Protein AF-A0A1I7UYL7-F1 (afdb_monomer_lite)

pLDDT: mean 73.43, std 18.83, range [30.7, 96.56]

Organism: NCBI:txid1561998

Sequence (165 aa):
MSALFIQFVFIGFYDFQIRHQVKPLKVIAFAFHLVLEIALFMYSLVTYDSLTCKIILGVISYYTICFICYTVSFVEVTVVGIRPVVHEPSSTGVHCNICDFEYNAEVNIPRLLIGCGHTICEKCIRKVKKFQIVVCPFCRKPTDLSRELPKNFAILEMIQELRGI

Radius of gyration: 22.55 Å; chains: 1; bounding box: 51×27×69 Å

InterPro domains:
  IPR001841 Zinc finger, RING-type [PF14634] (95-141)
  IPR001841 Zinc finger, RING-type [PS50089] (96-140)
  IPR001841 Zinc finger, RING-type [SM00184] (96-139)
  IPR013083 Zinc finger, RING/FYVE/PHD-type [G3DSA:3.30.40.10] (85-164)
  IPR017907 Zinc finger, RING-type, conserved site [PS00518] (116-125)
  IPR052667 E3 ubiquitin-protein ligase RING-type [PTHR47156] (90-163)

Foldseek 3Di:
DPPVVVVVLVVVVLVVVQDPDCPVVLVVVVVVLVVVLVVLVVVLVVDPDPVSVVVSVVVNVVSCVSCVVSVVVVCCCVVVPPPPPPPPVPDLFDAFPRHRDGDEDPAQFWFAAPPPRDTHGPVVCVSQDDDQWHQDPPPRDIGGNPDPTDTPVVNHVSNCVSVVD

Structure (mmCIF, N/CA/C/O backbone):
data_AF-A0A1I7UYL7-F1
#
_entry.id   AF-A0A1I7UYL7-F1
#
loop_
_atom_site.group_PDB
_atom_site.id
_atom_site.type_symbol
_atom_site.label_atom_id
_atom_site.label_alt_id
_atom_site.label_comp_id
_atom_site.label_asym_id
_atom_site.label_entity_id
_atom_site.label_seq_id
_atom_site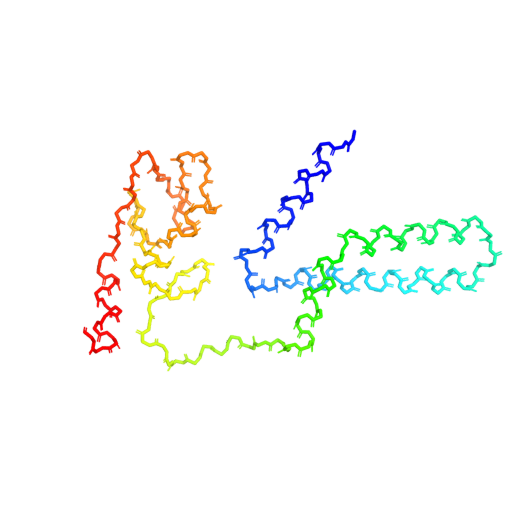.pdbx_PDB_ins_code
_atom_site.Cartn_x
_atom_site.Cartn_y
_atom_site.Cartn_z
_atom_site.occupancy
_atom_site.B_iso_or_equiv
_atom_site.auth_seq_id
_atom_site.auth_comp_id
_atom_site.auth_asym_id
_atom_site.auth_atom_id
_atom_site.pdbx_PDB_model_num
ATOM 1 N N . MET A 1 1 ? -4.360 13.190 -26.841 1.00 46.22 1 MET A N 1
ATOM 2 C CA . MET A 1 1 ? -3.576 12.115 -26.185 1.00 46.22 1 MET A CA 1
ATOM 3 C C . MET A 1 1 ? -3.049 12.493 -24.787 1.00 46.22 1 MET A C 1
ATOM 5 O O . MET A 1 1 ? -2.282 11.734 -24.219 1.00 46.22 1 MET A O 1
ATOM 9 N N . SER A 1 2 ? -3.481 13.608 -24.180 1.00 52.06 2 SER A N 1
ATOM 10 C CA . SER A 1 2 ? -2.870 14.161 -22.957 1.00 52.06 2 SER A CA 1
ATOM 11 C C . SER A 1 2 ? -3.536 13.748 -21.634 1.00 52.06 2 SER A C 1
ATOM 13 O O . SER A 1 2 ? -2.838 13.586 -20.645 1.00 52.06 2 SER A O 1
ATOM 15 N N . ALA A 1 3 ? -4.854 13.521 -21.582 1.00 38.81 3 ALA A N 1
ATOM 16 C CA . ALA A 1 3 ? -5.550 13.259 -20.310 1.00 38.81 3 ALA A CA 1
ATOM 17 C C . ALA A 1 3 ? -5.445 11.801 -19.818 1.00 38.81 3 ALA A C 1
ATOM 19 O O . ALA A 1 3 ? -5.231 11.557 -18.632 1.00 38.81 3 ALA A O 1
ATOM 20 N N . LEU A 1 4 ? -5.537 10.831 -20.737 1.00 37.69 4 LEU A N 1
ATOM 21 C CA . LEU A 1 4 ? -5.404 9.405 -20.414 1.00 37.69 4 LEU A CA 1
ATOM 22 C C . LEU A 1 4 ? -3.990 9.073 -19.932 1.00 37.69 4 LEU A C 1
ATOM 24 O O . LEU A 1 4 ? -3.833 8.356 -18.952 1.00 37.69 4 LEU A O 1
ATOM 28 N N . PHE A 1 5 ? -2.965 9.645 -20.570 1.00 41.56 5 PHE A N 1
ATOM 29 C CA . PHE A 1 5 ? -1.568 9.435 -20.187 1.00 41.56 5 PHE A CA 1
ATOM 30 C C . PHE A 1 5 ? -1.290 9.955 -18.769 1.00 41.56 5 PHE A C 1
ATOM 32 O O . PHE A 1 5 ? -0.695 9.251 -17.960 1.00 41.56 5 PHE A O 1
ATOM 39 N N . ILE A 1 6 ? -1.823 11.133 -18.426 1.00 40.94 6 ILE A N 1
ATOM 40 C CA . ILE A 1 6 ? -1.745 11.689 -17.069 1.00 40.94 6 ILE A CA 1
ATOM 41 C C . ILE A 1 6 ? -2.472 10.775 -16.072 1.00 40.94 6 ILE A C 1
ATOM 43 O O . ILE A 1 6 ? -1.899 10.429 -15.045 1.00 40.94 6 ILE A O 1
ATOM 47 N N . GLN A 1 7 ? -3.685 10.300 -16.379 1.00 36.56 7 GLN A N 1
ATOM 48 C CA . GLN A 1 7 ? -4.387 9.348 -15.508 1.00 36.56 7 GLN A CA 1
ATOM 49 C C . GLN A 1 7 ? -3.607 8.042 -15.300 1.00 36.56 7 GLN A C 1
ATOM 51 O O . GLN A 1 7 ? -3.534 7.572 -14.169 1.00 36.56 7 GLN A O 1
ATOM 56 N N . PHE A 1 8 ? -2.980 7.480 -16.337 1.00 38.22 8 PHE A N 1
ATOM 57 C CA . PHE A 1 8 ? -2.151 6.276 -16.213 1.00 38.22 8 PHE A CA 1
ATOM 58 C C . PHE A 1 8 ? -0.911 6.505 -15.338 1.00 38.22 8 PHE A C 1
ATOM 60 O O . PHE A 1 8 ? -0.615 5.674 -14.478 1.00 38.22 8 PHE A O 1
ATOM 67 N N . VAL A 1 9 ? -0.233 7.646 -15.498 1.00 40.19 9 VAL A N 1
ATOM 68 C CA . VAL A 1 9 ? 0.915 8.036 -14.662 1.00 40.19 9 VAL A CA 1
ATOM 69 C C . VAL A 1 9 ? 0.491 8.203 -13.198 1.00 40.19 9 VAL A C 1
ATOM 71 O O . VAL A 1 9 ? 1.134 7.653 -12.306 1.00 40.19 9 VAL A O 1
ATOM 74 N N . PHE A 1 10 ? -0.636 8.872 -12.936 1.00 33.38 10 PHE A N 1
ATOM 75 C CA . PHE A 1 10 ? -1.163 9.050 -11.579 1.00 33.38 10 PHE A CA 1
ATOM 76 C C . PHE A 1 10 ? -1.639 7.735 -10.943 1.00 33.38 10 PHE A C 1
ATOM 78 O O . PHE A 1 10 ? -1.397 7.525 -9.757 1.00 33.38 10 PHE A O 1
ATOM 85 N N . ILE A 1 11 ? -2.264 6.829 -11.706 1.00 34.50 11 ILE A N 1
ATOM 86 C CA . ILE A 1 11 ? -2.680 5.495 -11.232 1.00 34.50 11 ILE A CA 1
ATOM 87 C C . ILE A 1 11 ? -1.456 4.633 -10.884 1.00 34.50 11 ILE A C 1
ATOM 89 O O . ILE A 1 11 ? -1.448 3.975 -9.841 1.00 34.50 11 ILE A O 1
ATOM 93 N N . GLY A 1 12 ? -0.402 4.676 -11.707 1.00 38.44 12 GLY A N 1
ATOM 94 C CA . GLY A 1 12 ? 0.864 3.983 -11.442 1.00 38.44 12 GLY A CA 1
ATOM 95 C C . GLY A 1 12 ? 1.593 4.516 -10.204 1.00 38.44 12 GLY A C 1
ATOM 96 O O . GLY A 1 12 ? 2.118 3.734 -9.410 1.00 38.44 12 GLY A O 1
ATOM 97 N N . PHE A 1 13 ? 1.557 5.835 -9.991 1.00 38.38 13 PHE A N 1
ATOM 98 C CA . PHE A 1 13 ? 2.113 6.490 -8.804 1.00 38.38 13 PHE A CA 1
ATOM 99 C C . PHE A 1 13 ? 1.296 6.186 -7.529 1.00 38.38 13 PHE A C 1
ATOM 101 O O . PHE A 1 13 ? 1.862 6.002 -6.452 1.00 38.38 13 PHE A O 1
ATOM 108 N N . TYR A 1 14 ? -0.034 6.057 -7.639 1.00 30.70 14 TYR A N 1
ATOM 109 C CA . TYR A 1 14 ? -0.928 5.742 -6.514 1.00 30.70 14 TYR A CA 1
ATOM 110 C C . TYR A 1 14 ? -0.796 4.297 -6.000 1.00 30.70 14 TYR A C 1
ATOM 112 O O . TYR A 1 14 ? -0.826 4.083 -4.788 1.00 30.70 14 TYR A O 1
ATOM 120 N N . ASP A 1 15 ? -0.618 3.302 -6.880 1.00 34.56 15 ASP A N 1
ATOM 121 C CA . ASP A 1 15 ? -0.389 1.899 -6.465 1.00 34.56 15 ASP A CA 1
ATOM 122 C C . ASP A 1 15 ? 0.991 1.712 -5.795 1.00 34.56 15 ASP A C 1
ATOM 124 O O . ASP A 1 15 ? 1.212 0.769 -5.030 1.00 34.56 15 ASP A O 1
ATOM 128 N N . PHE A 1 16 ? 1.928 2.639 -6.033 1.00 35.84 16 PHE A N 1
ATOM 129 C CA . PHE A 1 16 ? 3.278 2.614 -5.472 1.00 35.84 16 PHE A CA 1
ATOM 130 C C . PHE A 1 16 ? 3.318 2.939 -3.967 1.00 35.84 16 PHE A C 1
ATOM 132 O O . PHE A 1 16 ? 3.992 2.237 -3.218 1.00 35.84 16 PHE A O 1
ATOM 139 N N . GLN A 1 17 ? 2.520 3.897 -3.480 1.00 38.75 17 GLN A N 1
ATOM 140 C CA . GLN A 1 17 ? 2.491 4.275 -2.054 1.00 38.75 17 GLN A CA 1
ATOM 141 C C . GLN A 1 17 ? 1.742 3.293 -1.124 1.00 38.75 17 GLN A C 1
ATOM 143 O O . GLN A 1 17 ? 1.663 3.511 0.089 1.00 38.75 17 GLN A O 1
ATOM 148 N N . ILE A 1 18 ? 1.126 2.225 -1.646 1.00 39.09 18 ILE A N 1
ATOM 149 C CA . ILE A 1 18 ? 0.252 1.340 -0.850 1.00 39.09 18 ILE A CA 1
ATOM 150 C C . ILE A 1 18 ? 0.951 0.054 -0.383 1.00 39.09 18 ILE A C 1
ATOM 152 O O . ILE A 1 18 ? 0.495 -0.550 0.587 1.00 39.09 18 ILE A O 1
ATOM 156 N N . ARG A 1 19 ? 2.083 -0.341 -0.977 1.00 41.25 19 ARG A N 1
ATOM 157 C CA . ARG A 1 19 ? 2.859 -1.511 -0.532 1.00 41.25 19 ARG A CA 1
ATOM 158 C C . ARG A 1 19 ? 4.332 -1.169 -0.357 1.00 41.25 19 ARG A C 1
ATOM 160 O O . ARG A 1 19 ? 5.041 -1.039 -1.344 1.00 41.25 19 ARG A O 1
ATOM 167 N N . HIS A 1 20 ? 4.802 -1.223 0.889 1.00 45.62 20 HIS A N 1
ATOM 168 C CA . HIS A 1 20 ? 6.225 -1.391 1.230 1.00 45.62 20 HIS A CA 1
ATOM 169 C C . HIS A 1 20 ? 6.797 -2.765 0.812 1.00 45.62 20 HIS A C 1
ATOM 171 O O . HIS A 1 20 ? 7.951 -3.072 1.074 1.00 45.62 20 HIS A O 1
ATOM 177 N N . GLN A 1 21 ? 5.998 -3.602 0.147 1.00 46.72 21 GLN A N 1
ATOM 178 C CA . GLN A 1 21 ? 6.406 -4.886 -0.409 1.00 46.72 21 GLN A CA 1
ATOM 179 C C . GLN A 1 21 ? 6.649 -4.714 -1.913 1.00 46.72 21 GLN A C 1
ATOM 181 O O . GLN A 1 21 ? 5.695 -4.631 -2.701 1.00 46.72 21 GLN A O 1
ATOM 186 N N . VAL A 1 22 ? 7.918 -4.641 -2.327 1.00 52.59 22 VAL A N 1
ATOM 187 C CA . VAL A 1 22 ? 8.293 -4.625 -3.747 1.00 52.59 22 VAL A CA 1
ATOM 188 C C . VAL A 1 22 ? 7.922 -5.988 -4.336 1.00 52.59 22 VAL A C 1
ATOM 190 O O . VAL A 1 22 ? 8.614 -6.980 -4.133 1.00 52.59 22 VAL A O 1
ATOM 193 N N . LYS A 1 23 ? 6.776 -6.070 -5.028 1.00 56.16 23 LYS A N 1
ATOM 194 C CA . LYS A 1 23 ? 6.334 -7.310 -5.689 1.00 56.16 23 LYS A CA 1
ATOM 195 C C . LYS A 1 23 ? 7.463 -7.806 -6.617 1.00 56.16 23 LYS A C 1
ATOM 197 O O . LYS A 1 23 ? 7.999 -6.976 -7.352 1.00 56.16 23 LYS A O 1
ATOM 202 N N . PRO A 1 24 ? 7.763 -9.118 -6.683 1.00 58.22 24 PRO A N 1
ATOM 203 C CA . PRO A 1 24 ? 8.848 -9.659 -7.518 1.00 58.22 24 PRO A CA 1
ATOM 204 C C . PRO A 1 24 ? 8.719 -9.253 -8.994 1.00 58.22 24 PRO A C 1
ATOM 206 O O . PRO A 1 24 ? 9.713 -8.996 -9.664 1.00 58.22 24 PRO A O 1
ATOM 209 N N . LEU A 1 25 ? 7.486 -9.065 -9.472 1.00 63.88 25 LEU A N 1
ATOM 210 C CA . LEU A 1 25 ? 7.193 -8.541 -10.804 1.00 63.88 25 LEU A CA 1
ATOM 211 C C . LEU A 1 25 ? 7.828 -7.163 -11.079 1.00 63.88 25 LEU A C 1
ATOM 213 O O . LEU A 1 25 ? 8.269 -6.915 -12.196 1.00 63.88 25 LEU A O 1
ATOM 217 N N . LYS A 1 26 ? 7.904 -6.273 -10.077 1.00 65.81 26 LYS A N 1
ATOM 218 C CA . LYS A 1 26 ? 8.521 -4.942 -10.221 1.00 65.81 26 LYS A CA 1
ATOM 219 C C . LYS A 1 26 ? 10.042 -5.039 -10.371 1.00 65.81 26 LYS A C 1
ATOM 221 O O . LYS A 1 26 ? 10.614 -4.295 -11.158 1.00 65.81 26 LYS A O 1
ATOM 226 N N . VAL A 1 27 ? 10.675 -5.975 -9.660 1.00 67.31 27 VAL A N 1
ATOM 227 C CA . VAL A 1 27 ? 12.122 -6.240 -9.763 1.00 67.31 27 VAL A CA 1
ATOM 228 C C . VAL A 1 27 ? 12.459 -6.840 -11.126 1.00 67.31 27 VAL A C 1
ATOM 230 O O . VAL A 1 27 ? 13.404 -6.401 -11.771 1.00 67.31 27 VAL A O 1
ATOM 233 N N . ILE A 1 28 ? 11.648 -7.791 -11.598 1.00 68.62 28 ILE A N 1
ATOM 234 C CA . ILE A 1 28 ? 11.810 -8.403 -12.924 1.00 68.62 28 ILE A CA 1
ATOM 235 C C . ILE A 1 28 ? 11.645 -7.354 -14.030 1.00 68.62 28 ILE A C 1
ATOM 237 O O . ILE A 1 28 ? 12.471 -7.296 -14.937 1.00 68.62 28 ILE A O 1
ATOM 241 N N . ALA A 1 29 ? 10.622 -6.498 -13.942 1.00 71.31 29 ALA A N 1
ATOM 242 C CA . ALA A 1 29 ? 10.419 -5.413 -14.900 1.00 71.31 29 ALA A CA 1
ATOM 243 C C . ALA A 1 29 ? 11.614 -4.448 -14.919 1.00 71.31 29 ALA A C 1
ATOM 245 O O . ALA A 1 29 ? 12.118 -4.120 -15.989 1.00 71.31 29 ALA A O 1
ATOM 246 N N . PHE A 1 30 ? 12.117 -4.050 -13.746 1.00 74.00 30 PHE A N 1
ATOM 247 C CA . PHE A 1 30 ? 13.303 -3.202 -13.641 1.00 74.00 30 PHE A CA 1
ATOM 248 C C . PHE A 1 30 ? 14.547 -3.848 -14.272 1.00 74.00 30 PHE A C 1
ATOM 250 O O . PHE A 1 30 ? 15.216 -3.219 -15.088 1.00 74.00 30 PHE A O 1
ATOM 257 N N . ALA A 1 31 ? 14.831 -5.112 -13.944 1.00 71.12 31 ALA A N 1
ATOM 258 C CA . ALA A 1 31 ? 15.968 -5.844 -14.498 1.00 71.12 31 ALA A CA 1
ATOM 259 C C . ALA A 1 31 ? 15.876 -5.973 -16.028 1.00 71.12 31 ALA A C 1
ATOM 261 O O . ALA A 1 31 ? 16.870 -5.783 -16.725 1.00 71.12 31 ALA A O 1
ATOM 262 N N . PHE A 1 32 ? 14.678 -6.237 -16.557 1.00 78.50 32 PHE A N 1
ATOM 263 C CA . PHE A 1 32 ? 14.435 -6.274 -17.997 1.00 78.50 32 PHE A CA 1
ATOM 264 C C . PHE A 1 32 ? 14.704 -4.916 -18.662 1.00 78.50 32 PHE A C 1
ATOM 266 O O . PHE A 1 32 ? 15.393 -4.867 -19.680 1.00 78.50 32 PHE A O 1
ATOM 273 N N . HIS A 1 33 ? 14.219 -3.815 -18.075 1.00 76.38 33 HIS A N 1
ATOM 274 C CA . HIS A 1 33 ? 14.474 -2.468 -18.596 1.00 76.38 33 HIS A CA 1
ATOM 275 C C . HIS A 1 33 ? 15.962 -2.118 -18.593 1.00 76.38 33 HIS A C 1
ATOM 277 O O . HIS A 1 33 ? 16.466 -1.643 -19.607 1.00 76.38 33 HIS A O 1
ATOM 283 N N . LEU A 1 34 ? 16.678 -2.429 -17.510 1.00 77.50 34 LEU A N 1
ATOM 284 C CA . LEU A 1 34 ? 18.117 -2.188 -17.408 1.00 77.50 34 LEU A CA 1
ATOM 285 C C . LEU A 1 34 ? 18.901 -2.941 -18.496 1.00 77.50 34 LEU A C 1
ATOM 287 O O . LEU A 1 34 ? 19.764 -2.366 -19.155 1.00 77.50 34 LEU A O 1
ATOM 291 N N . VAL A 1 35 ? 18.581 -4.220 -18.721 1.00 82.62 35 VAL A N 1
ATOM 292 C CA . VAL A 1 35 ? 19.224 -5.031 -19.770 1.00 82.62 35 VAL A CA 1
ATOM 293 C C . VAL A 1 35 ? 18.911 -4.482 -21.162 1.00 82.62 35 VAL A C 1
ATOM 295 O O . VAL A 1 35 ? 19.809 -4.405 -22.001 1.00 82.62 35 VAL A O 1
ATOM 298 N N . LEU A 1 36 ? 17.664 -4.074 -21.411 1.00 81.12 36 LEU A N 1
ATOM 299 C CA . LEU A 1 36 ? 17.252 -3.502 -22.691 1.00 81.12 36 LEU A CA 1
ATOM 300 C C . LEU A 1 36 ? 17.972 -2.177 -22.981 1.00 81.12 36 LEU A C 1
ATOM 302 O O . LEU A 1 36 ? 18.443 -1.979 -24.098 1.00 81.12 36 LEU A O 1
ATOM 306 N N . GLU A 1 37 ? 18.104 -1.294 -21.988 1.00 80.19 37 GLU A N 1
ATOM 307 C CA . GLU A 1 37 ? 18.836 -0.029 -22.127 1.00 80.19 37 GLU A CA 1
ATOM 308 C C . GLU A 1 37 ? 20.322 -0.260 -22.428 1.00 80.19 37 GLU A C 1
ATOM 310 O O . GLU A 1 37 ? 20.856 0.347 -23.358 1.00 80.19 37 GLU A O 1
ATOM 315 N N . ILE A 1 38 ? 20.974 -1.186 -21.713 1.00 81.12 38 ILE A N 1
ATOM 316 C CA . ILE A 1 38 ? 22.378 -1.550 -21.965 1.00 81.12 38 ILE A CA 1
ATOM 317 C C . ILE A 1 38 ? 22.539 -2.126 -23.377 1.00 81.12 38 ILE A C 1
ATOM 319 O O . ILE A 1 38 ? 23.444 -1.721 -24.104 1.00 81.12 38 ILE A O 1
ATOM 323 N N . ALA A 1 39 ? 21.659 -3.039 -23.798 1.00 82.88 39 ALA A N 1
ATOM 324 C CA . ALA A 1 39 ? 21.727 -3.657 -25.121 1.00 82.88 39 ALA A CA 1
ATOM 325 C C . ALA A 1 39 ? 21.545 -2.632 -26.250 1.00 82.88 39 ALA A C 1
ATOM 327 O O . ALA A 1 39 ? 22.299 -2.645 -27.223 1.00 82.88 39 ALA A O 1
ATOM 328 N N . LEU A 1 40 ? 20.583 -1.716 -26.104 1.00 81.50 40 LEU A N 1
ATOM 329 C CA . LEU A 1 40 ? 20.350 -0.638 -27.063 1.00 81.50 40 LEU A CA 1
ATOM 330 C C . LEU A 1 40 ? 21.545 0.317 -27.129 1.00 81.50 40 LEU A C 1
ATOM 332 O O . LEU A 1 40 ? 21.993 0.653 -28.223 1.00 81.50 40 LEU A O 1
ATOM 336 N N . PHE A 1 41 ? 22.110 0.702 -25.984 1.00 81.12 41 PHE A N 1
ATOM 337 C CA . PHE A 1 41 ? 23.303 1.545 -25.939 1.00 81.12 41 PHE A CA 1
ATOM 338 C C . PHE A 1 41 ? 24.504 0.875 -26.622 1.00 81.12 41 PHE A C 1
ATOM 340 O O . PHE A 1 41 ? 25.135 1.482 -27.484 1.00 81.12 41 PHE A O 1
ATOM 347 N N . MET A 1 42 ? 24.771 -0.398 -26.316 1.00 82.44 42 MET A N 1
ATOM 348 C CA . MET A 1 42 ? 25.844 -1.167 -26.957 1.00 82.44 42 MET A CA 1
ATOM 349 C C . MET A 1 42 ? 25.631 -1.301 -28.467 1.00 82.44 42 MET A C 1
ATOM 351 O O . MET A 1 42 ? 26.574 -1.130 -29.235 1.00 82.44 42 MET A O 1
ATOM 355 N N . TYR A 1 43 ? 24.396 -1.545 -28.908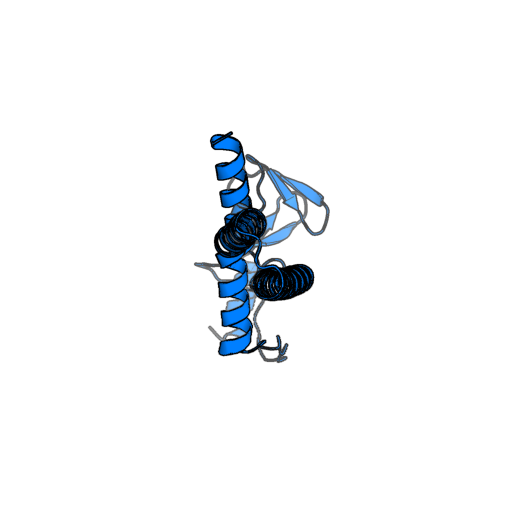 1.00 79.25 43 TYR A N 1
ATOM 356 C CA . TYR A 1 43 ? 24.058 -1.577 -30.329 1.00 79.25 43 TYR A CA 1
ATOM 357 C C . TYR A 1 43 ? 24.315 -0.216 -30.996 1.00 79.25 43 TYR A C 1
ATOM 359 O O . TYR A 1 43 ? 24.941 -0.176 -32.051 1.00 79.25 43 TYR A O 1
ATOM 367 N N . SER A 1 44 ? 23.965 0.898 -30.339 1.00 78.00 44 SER A N 1
ATOM 368 C CA . SER A 1 44 ? 24.270 2.253 -30.827 1.00 78.00 44 SER A CA 1
ATOM 369 C C . SER A 1 44 ? 25.767 2.542 -30.946 1.00 78.00 44 SER A C 1
ATOM 371 O O . SER A 1 44 ? 26.144 3.343 -31.795 1.00 78.00 44 SER A O 1
ATOM 373 N N . LEU A 1 45 ? 26.616 1.939 -30.106 1.00 79.75 45 LEU A N 1
ATOM 374 C CA . LEU A 1 45 ? 28.075 2.076 -30.211 1.00 79.75 45 LEU A CA 1
ATOM 375 C C . LEU A 1 45 ? 28.650 1.279 -31.390 1.00 79.75 45 LEU A C 1
ATOM 377 O O . LEU A 1 45 ? 29.681 1.655 -31.941 1.00 79.75 45 LEU A O 1
ATOM 381 N N . VAL A 1 46 ? 27.994 0.180 -31.769 1.00 81.50 46 VAL A N 1
ATOM 382 C CA . VAL A 1 46 ? 28.413 -0.686 -32.881 1.00 81.50 46 VAL A CA 1
ATOM 383 C C . VAL A 1 46 ? 27.905 -0.153 -34.222 1.00 81.50 46 VAL A C 1
ATOM 385 O O . VAL A 1 46 ? 28.619 -0.208 -35.223 1.00 81.50 46 VAL A O 1
ATOM 388 N N . THR A 1 47 ? 26.685 0.385 -34.267 1.00 68.88 47 THR A N 1
ATOM 389 C CA . THR A 1 47 ? 26.098 0.938 -35.490 1.00 68.88 47 THR A CA 1
ATOM 390 C C . THR A 1 47 ? 26.406 2.426 -35.624 1.00 68.88 47 THR A C 1
ATOM 392 O O . THR A 1 47 ? 25.785 3.255 -34.969 1.00 68.88 47 THR A O 1
ATOM 395 N N . TYR A 1 48 ? 27.304 2.789 -36.538 1.00 67.88 48 TYR A N 1
ATOM 396 C CA . TYR A 1 48 ? 27.634 4.184 -36.880 1.00 67.88 48 TYR A CA 1
ATOM 397 C C . TYR A 1 48 ? 26.574 4.877 -37.774 1.00 67.88 48 TYR A C 1
ATOM 399 O O . TYR A 1 48 ? 26.902 5.766 -38.560 1.00 67.88 48 TYR A O 1
ATOM 407 N N . ASP A 1 49 ? 25.297 4.489 -37.684 1.00 78.69 49 ASP A N 1
ATOM 408 C CA . ASP A 1 49 ? 24.214 5.117 -38.451 1.00 78.69 49 ASP A CA 1
ATOM 409 C C . ASP A 1 49 ? 23.508 6.220 -37.648 1.00 78.69 49 ASP A C 1
ATOM 411 O O . ASP A 1 49 ? 22.937 5.992 -36.581 1.00 78.69 49 ASP A O 1
ATOM 415 N N . SER A 1 50 ? 23.507 7.437 -38.195 1.00 74.44 50 SER A N 1
ATOM 416 C CA . SER A 1 50 ? 23.011 8.635 -37.505 1.00 74.44 50 SER A CA 1
ATOM 417 C C . SER A 1 50 ? 21.504 8.618 -37.217 1.00 74.44 50 SER A C 1
ATOM 419 O O . SER A 1 50 ? 21.062 9.251 -36.254 1.00 74.44 50 SER A O 1
ATOM 421 N N . LEU A 1 51 ? 20.706 7.909 -38.024 1.00 80.38 51 LEU A N 1
ATOM 422 C CA . LEU A 1 51 ? 19.266 7.766 -37.809 1.00 80.38 51 LEU A CA 1
ATOM 423 C C . LEU A 1 51 ? 18.988 6.718 -36.727 1.00 80.38 51 LEU A C 1
ATOM 425 O O . LEU A 1 51 ? 18.227 6.977 -35.794 1.00 80.38 51 LEU A O 1
ATOM 429 N N . THR A 1 52 ? 19.669 5.579 -36.811 1.00 76.38 52 THR A N 1
ATOM 430 C CA . THR A 1 52 ? 19.605 4.493 -35.829 1.00 76.38 52 THR A CA 1
ATOM 431 C C . THR A 1 52 ? 20.019 4.979 -34.438 1.00 76.38 52 THR A C 1
ATOM 433 O O . THR A 1 52 ? 19.284 4.757 -33.477 1.00 76.38 52 THR A O 1
ATOM 436 N N . CYS A 1 53 ? 21.098 5.762 -34.323 1.00 76.75 53 CYS A N 1
ATOM 437 C CA . CYS A 1 53 ? 21.516 6.372 -33.054 1.00 76.75 53 CYS A CA 1
ATOM 438 C C . CYS A 1 53 ? 20.448 7.304 -32.460 1.00 76.75 53 CYS A C 1
ATOM 440 O O . CYS A 1 53 ? 20.185 7.257 -31.259 1.00 76.75 53 CYS A O 1
ATOM 442 N N . LYS A 1 54 ? 19.787 8.133 -33.281 1.00 77.25 54 LYS A N 1
ATOM 443 C CA . LYS A 1 54 ? 18.713 9.028 -32.810 1.00 77.25 54 LYS A CA 1
ATOM 444 C C . LYS A 1 54 ? 17.502 8.250 -32.298 1.00 77.25 54 LYS A C 1
ATOM 446 O O . LYS A 1 54 ? 16.935 8.625 -31.274 1.00 77.25 54 LYS A O 1
ATOM 451 N N . ILE A 1 55 ? 17.125 7.169 -32.983 1.00 78.88 55 ILE A N 1
ATOM 452 C CA . ILE A 1 55 ? 16.023 6.295 -32.559 1.00 78.88 55 ILE A CA 1
ATOM 453 C C . ILE A 1 55 ? 16.372 5.628 -31.227 1.00 78.88 55 ILE A C 1
ATOM 455 O O . ILE A 1 55 ? 15.574 5.676 -30.294 1.00 78.88 55 ILE A O 1
ATOM 459 N N . ILE A 1 56 ? 17.578 5.072 -31.105 1.00 79.06 56 ILE A N 1
ATOM 460 C CA . ILE A 1 56 ? 18.037 4.406 -29.882 1.00 79.06 56 ILE A CA 1
ATOM 461 C C . ILE A 1 56 ? 18.078 5.371 -28.694 1.00 79.06 56 ILE A C 1
ATOM 463 O O . ILE A 1 56 ? 17.532 5.061 -27.637 1.00 79.06 56 ILE A O 1
ATOM 467 N N . LEU A 1 57 ? 18.662 6.559 -28.868 1.00 76.94 57 LEU A N 1
ATOM 468 C CA . LEU A 1 57 ? 18.694 7.591 -27.829 1.00 76.94 57 LEU A CA 1
ATOM 469 C C . LEU A 1 57 ? 17.280 8.028 -27.418 1.00 76.94 57 LEU A C 1
ATOM 471 O O . LEU A 1 57 ? 17.011 8.220 -26.231 1.00 76.94 57 LEU A O 1
ATOM 475 N N . GLY A 1 58 ? 16.353 8.117 -28.376 1.00 77.62 58 GLY A N 1
ATOM 476 C CA . GLY A 1 58 ? 14.935 8.353 -28.109 1.00 77.62 58 GLY A CA 1
ATOM 477 C C . GLY A 1 58 ? 14.315 7.264 -27.230 1.00 77.62 58 GLY A C 1
ATOM 478 O O . GLY A 1 58 ? 13.675 7.573 -26.227 1.00 77.62 58 GLY A O 1
ATOM 479 N N . VAL A 1 59 ? 14.561 5.991 -27.546 1.00 77.56 59 VAL A N 1
ATOM 480 C CA . VAL A 1 59 ? 14.056 4.852 -26.764 1.00 77.56 59 VAL A CA 1
ATOM 481 C C . VAL A 1 59 ? 14.637 4.844 -25.344 1.00 77.56 59 VAL A C 1
ATOM 483 O O . VAL A 1 59 ? 13.881 4.698 -24.385 1.00 77.56 59 VAL A O 1
ATOM 486 N N . ILE A 1 60 ? 15.943 5.081 -25.189 1.00 77.94 60 ILE A N 1
ATOM 487 C CA . ILE A 1 60 ? 16.608 5.174 -23.877 1.00 77.94 60 ILE A CA 1
ATOM 488 C C . ILE A 1 60 ? 16.022 6.331 -23.052 1.00 77.94 60 ILE A C 1
ATOM 490 O O . ILE A 1 60 ? 15.660 6.152 -21.890 1.00 77.94 60 ILE A O 1
ATOM 494 N N . SER A 1 61 ? 15.860 7.518 -23.646 1.00 77.25 61 SER A N 1
ATOM 495 C CA . SER A 1 61 ? 15.275 8.672 -22.944 1.00 77.25 61 SER A CA 1
ATOM 496 C C . SER A 1 61 ? 13.822 8.428 -22.504 1.00 77.25 61 SER A C 1
ATOM 498 O O . SER A 1 61 ? 13.432 8.813 -21.405 1.00 77.25 61 SER A O 1
ATOM 500 N N . TYR A 1 62 ? 13.021 7.725 -23.309 1.00 78.25 62 TYR A N 1
ATOM 501 C CA . TYR A 1 62 ? 11.653 7.359 -22.942 1.00 78.25 62 TYR A CA 1
ATOM 502 C C . TYR A 1 62 ? 11.608 6.416 -21.731 1.00 78.25 62 TYR A C 1
ATOM 504 O O . TYR A 1 62 ? 10.844 6.666 -20.794 1.00 78.25 62 TYR A O 1
ATOM 512 N N . TYR A 1 63 ? 12.421 5.353 -21.735 1.00 69.94 63 TYR A N 1
ATOM 513 C CA . TYR A 1 63 ? 12.449 4.376 -20.644 1.00 69.94 63 TYR A CA 1
ATOM 514 C C . TYR A 1 63 ? 13.003 4.975 -19.349 1.00 69.94 63 TYR A C 1
ATOM 516 O O . TYR A 1 63 ? 12.358 4.854 -18.307 1.00 69.94 63 TYR A O 1
ATOM 524 N N . THR A 1 64 ? 14.102 5.726 -19.422 1.00 72.06 64 THR A N 1
ATOM 525 C CA . THR A 1 64 ? 14.669 6.416 -18.253 1.00 72.06 64 THR A CA 1
ATOM 526 C C . THR A 1 64 ? 13.672 7.374 -17.598 1.00 72.06 64 THR A C 1
ATOM 528 O O . THR A 1 64 ? 13.573 7.392 -16.374 1.00 72.06 64 THR A O 1
ATOM 531 N N . ILE A 1 65 ? 12.873 8.118 -18.375 1.00 75.25 65 ILE A N 1
ATOM 532 C CA . ILE A 1 65 ? 11.848 9.033 -17.841 1.00 75.25 65 ILE A CA 1
ATOM 533 C C . ILE A 1 65 ? 10.637 8.267 -17.290 1.00 75.25 65 ILE A C 1
ATOM 535 O O . ILE A 1 65 ? 10.184 8.541 -16.179 1.00 75.25 65 ILE A O 1
ATOM 539 N N . CYS A 1 66 ? 10.093 7.309 -18.043 1.00 72.06 66 CYS A N 1
ATOM 540 C CA . CYS A 1 66 ? 8.858 6.616 -17.659 1.00 72.06 66 CYS A CA 1
ATOM 541 C C . CYS A 1 66 ? 9.056 5.643 -16.489 1.00 72.06 66 CYS A C 1
ATOM 543 O O . CYS A 1 66 ? 8.115 5.378 -15.740 1.00 72.06 66 CYS A O 1
ATOM 545 N N . PHE A 1 67 ? 10.272 5.121 -16.317 1.00 70.56 67 PHE A N 1
ATOM 546 C CA . PHE A 1 67 ? 10.595 4.121 -15.301 1.00 70.56 67 PHE A CA 1
ATOM 547 C C . PHE A 1 67 ? 11.510 4.657 -14.194 1.00 70.56 67 PHE A C 1
ATOM 549 O O . PHE A 1 67 ? 11.948 3.888 -13.339 1.00 70.56 67 PHE A O 1
ATOM 556 N N . ILE A 1 68 ? 11.713 5.978 -14.118 1.00 72.75 68 ILE A N 1
ATOM 557 C CA . ILE A 1 68 ? 12.488 6.632 -13.051 1.00 72.75 68 ILE A CA 1
ATOM 558 C C . ILE A 1 68 ? 11.980 6.285 -11.640 1.00 72.75 68 ILE A C 1
ATOM 560 O O . ILE A 1 68 ? 12.741 6.166 -10.688 1.00 72.75 68 ILE A O 1
ATOM 564 N N . CYS A 1 69 ? 10.678 6.052 -11.471 1.00 65.38 69 CYS A N 1
ATOM 565 C CA . CYS A 1 69 ? 10.144 5.638 -10.174 1.00 65.38 69 CYS A CA 1
ATOM 566 C C . CYS A 1 69 ? 10.611 4.222 -9.783 1.00 65.38 69 CYS A C 1
ATOM 568 O O . CYS A 1 69 ? 10.806 3.935 -8.601 1.00 65.38 69 CYS A O 1
ATOM 570 N N . TYR A 1 70 ? 10.829 3.340 -10.763 1.00 66.06 70 TYR A N 1
ATOM 571 C CA . TYR A 1 70 ? 11.352 1.993 -10.530 1.00 66.06 70 TYR A CA 1
ATOM 572 C C . TYR A 1 70 ? 12.851 2.016 -10.219 1.00 66.06 70 TYR A C 1
ATOM 574 O O . TYR A 1 70 ? 13.277 1.252 -9.356 1.00 66.06 70 TYR A O 1
ATOM 582 N N . THR A 1 71 ? 13.630 2.912 -10.841 1.00 67.19 71 THR A N 1
ATOM 583 C CA . THR A 1 71 ? 15.050 3.102 -10.490 1.00 67.19 71 THR A CA 1
ATOM 584 C C . THR A 1 71 ? 15.194 3.582 -9.048 1.00 67.19 71 THR A C 1
ATOM 586 O O . THR A 1 71 ? 15.960 2.984 -8.301 1.00 67.19 71 THR A O 1
ATOM 589 N N . VAL A 1 72 ? 14.403 4.569 -8.607 1.00 65.69 72 VAL A N 1
ATOM 590 C CA . VAL A 1 72 ? 14.406 5.043 -7.206 1.00 65.69 72 VAL A CA 1
ATOM 591 C C . VAL A 1 72 ? 14.068 3.911 -6.232 1.00 65.69 72 VAL A C 1
ATOM 593 O O . VAL A 1 72 ? 14.761 3.732 -5.235 1.00 65.69 72 VAL A O 1
ATOM 596 N N . SER A 1 73 ? 13.063 3.094 -6.558 1.00 63.06 73 SER A N 1
ATOM 597 C CA . SER A 1 73 ? 12.676 1.931 -5.744 1.00 63.06 73 SER A CA 1
ATOM 598 C C . SER A 1 73 ? 13.789 0.891 -5.638 1.00 63.06 73 SER A C 1
ATOM 600 O O . SER A 1 73 ? 14.006 0.295 -4.589 1.00 63.06 73 SER A O 1
ATOM 602 N N . PHE A 1 74 ? 14.478 0.635 -6.749 1.00 64.00 74 PHE A N 1
ATOM 603 C CA . PHE A 1 74 ? 15.574 -0.320 -6.793 1.00 64.00 74 PHE A CA 1
ATOM 604 C C . PHE A 1 74 ? 16.795 0.200 -6.033 1.00 64.00 74 PHE A C 1
ATOM 606 O O . PHE A 1 74 ? 17.403 -0.559 -5.288 1.00 64.00 74 PHE A O 1
ATOM 613 N N . VAL A 1 75 ? 17.117 1.490 -6.169 1.00 64.56 75 VAL A N 1
ATOM 614 C CA . VAL A 1 75 ? 18.181 2.156 -5.404 1.00 64.56 75 VAL A CA 1
ATOM 615 C C . VAL A 1 75 ? 17.883 2.105 -3.909 1.00 64.56 75 VAL A C 1
ATOM 617 O O . VAL A 1 75 ? 18.777 1.816 -3.126 1.00 64.56 75 VAL A O 1
ATOM 620 N N . GLU A 1 76 ? 16.633 2.306 -3.495 1.00 60.84 76 GLU A N 1
ATOM 621 C CA . GLU A 1 76 ? 16.241 2.129 -2.095 1.00 60.84 76 GLU A CA 1
ATOM 622 C C . GLU A 1 76 ? 16.514 0.690 -1.621 1.00 60.84 76 GLU A C 1
ATOM 624 O O . GLU A 1 76 ? 17.134 0.498 -0.581 1.00 60.84 76 GLU A O 1
ATOM 629 N N . VAL A 1 77 ? 16.165 -0.327 -2.417 1.00 57.72 77 VAL A N 1
ATOM 630 C CA . VAL A 1 77 ? 16.441 -1.741 -2.097 1.00 57.72 77 VAL A CA 1
ATOM 631 C C . VAL A 1 77 ? 17.939 -2.073 -2.084 1.00 57.72 77 VAL A C 1
ATOM 633 O O . VAL A 1 77 ? 18.369 -2.879 -1.263 1.00 57.72 77 VAL A O 1
ATOM 636 N N . THR A 1 78 ? 18.754 -1.496 -2.969 1.00 56.72 78 THR A N 1
ATOM 637 C CA . THR A 1 78 ? 20.198 -1.790 -3.028 1.00 56.72 78 THR A CA 1
ATOM 638 C C . THR A 1 78 ? 21.009 -1.015 -1.995 1.00 56.72 78 THR A C 1
ATOM 640 O O . THR A 1 78 ? 21.964 -1.564 -1.453 1.00 56.72 78 THR A O 1
ATOM 643 N N . VAL A 1 79 ? 20.627 0.229 -1.691 1.00 61.59 79 VAL A N 1
ATOM 644 C CA . VAL A 1 79 ? 21.302 1.089 -0.705 1.00 61.59 79 VAL A CA 1
ATOM 645 C C . VAL A 1 79 ? 20.872 0.744 0.718 1.00 61.59 79 VAL A C 1
ATOM 647 O O . VAL A 1 79 ? 21.711 0.662 1.611 1.00 61.59 79 VAL A O 1
ATOM 650 N N . VAL A 1 80 ? 19.573 0.535 0.944 1.00 54.84 80 VAL A N 1
ATOM 651 C CA . VAL A 1 80 ? 19.020 0.222 2.276 1.00 54.84 80 VAL A CA 1
ATOM 652 C C . VAL A 1 80 ? 19.010 -1.292 2.539 1.00 54.84 80 VAL A C 1
ATOM 654 O O . VAL A 1 80 ? 18.817 -1.722 3.677 1.00 54.84 80 VAL A O 1
ATOM 657 N N . GLY A 1 81 ? 19.274 -2.102 1.509 1.00 44.66 81 GLY A N 1
ATOM 658 C CA . GLY A 1 81 ? 19.169 -3.557 1.546 1.00 44.66 81 GLY A CA 1
ATOM 659 C C . GLY A 1 81 ? 17.715 -4.030 1.464 1.00 44.66 81 GLY A C 1
ATOM 660 O O . GLY A 1 81 ? 16.776 -3.325 1.844 1.00 44.66 81 GLY A O 1
ATOM 661 N N . ILE A 1 82 ? 17.509 -5.272 1.013 1.00 48.56 82 ILE A N 1
ATOM 662 C CA . ILE A 1 82 ? 16.256 -5.975 1.304 1.00 48.56 82 ILE A CA 1
ATOM 663 C C . ILE A 1 82 ? 16.253 -6.152 2.818 1.00 48.56 82 ILE A C 1
ATOM 665 O O . ILE A 1 82 ? 16.990 -6.992 3.325 1.00 48.56 82 ILE A O 1
ATOM 669 N N . ARG A 1 83 ? 15.462 -5.362 3.552 1.00 41.81 83 ARG A N 1
ATOM 670 C CA . ARG A 1 83 ? 15.167 -5.700 4.944 1.00 41.81 83 ARG A CA 1
ATOM 671 C C . ARG A 1 83 ? 14.333 -6.978 4.890 1.00 41.81 83 ARG A C 1
ATOM 673 O O . ARG A 1 83 ? 13.192 -6.899 4.423 1.00 41.81 83 ARG A O 1
ATOM 680 N N . PRO A 1 84 ? 14.868 -8.153 5.277 1.00 38.81 84 PRO A N 1
ATOM 681 C CA . PRO A 1 84 ? 14.000 -9.298 5.463 1.00 38.81 84 PRO A CA 1
ATOM 682 C C . PRO A 1 84 ? 12.929 -8.862 6.458 1.00 38.81 84 PRO A C 1
ATOM 684 O O . PRO A 1 84 ? 13.245 -8.250 7.481 1.00 38.81 84 PRO A O 1
ATOM 687 N N . VAL A 1 85 ? 11.663 -9.149 6.151 1.00 43.75 85 VAL A N 1
ATOM 688 C CA . VAL A 1 85 ? 10.638 -9.180 7.191 1.00 43.75 85 VAL A CA 1
ATOM 689 C C . VAL A 1 85 ? 11.026 -10.361 8.069 1.00 43.75 85 VAL A C 1
ATOM 691 O O . VAL A 1 85 ? 10.582 -11.488 7.863 1.00 43.75 85 VAL A O 1
ATOM 694 N N . VAL A 1 86 ? 11.958 -10.131 8.991 1.00 41.00 86 VAL A N 1
ATOM 695 C CA . VAL A 1 86 ? 12.090 -10.989 10.150 1.00 41.00 86 VAL A CA 1
ATOM 696 C C . VAL A 1 86 ? 10.773 -10.752 10.867 1.00 41.00 86 VAL A C 1
ATOM 698 O O . VAL A 1 86 ? 10.568 -9.700 11.468 1.00 41.00 86 VAL A O 1
ATOM 701 N N . HIS A 1 87 ? 9.838 -11.693 10.738 1.00 44.56 87 HIS A N 1
ATOM 702 C CA . HIS A 1 87 ? 8.880 -11.896 11.810 1.00 44.56 87 HIS A CA 1
ATOM 703 C C . HIS A 1 87 ? 9.724 -12.317 13.009 1.00 44.56 87 HIS A C 1
ATOM 705 O O . HIS A 1 87 ? 9.902 -13.504 13.269 1.00 44.56 87 HIS A O 1
ATOM 711 N N . GLU A 1 88 ? 10.329 -11.343 13.688 1.00 38.78 88 GLU A N 1
ATOM 712 C CA . GLU A 1 88 ? 10.706 -11.555 15.065 1.00 38.78 88 GLU A CA 1
ATOM 713 C C . GLU A 1 88 ? 9.383 -11.834 15.774 1.00 38.78 88 GLU A C 1
ATOM 715 O O . GLU A 1 88 ? 8.456 -11.020 15.684 1.00 38.78 88 GLU A O 1
ATOM 720 N N . PRO A 1 89 ? 9.227 -12.982 16.444 1.00 43.56 89 PRO A N 1
ATOM 721 C CA . PRO A 1 89 ? 8.151 -13.139 17.400 1.00 43.56 89 PRO A CA 1
ATOM 722 C C . PRO A 1 89 ? 8.486 -12.248 18.605 1.00 43.56 89 PRO A C 1
ATOM 724 O O . PRO A 1 89 ? 8.940 -12.728 19.638 1.00 43.56 89 PRO A O 1
ATOM 727 N N . SER A 1 90 ? 8.353 -10.931 18.445 1.00 48.88 90 SER A N 1
ATOM 728 C CA . SER A 1 90 ? 8.662 -9.944 19.485 1.00 48.88 90 SER A CA 1
ATOM 729 C C . SER A 1 90 ? 7.733 -8.726 19.482 1.00 48.88 90 SER A C 1
ATOM 731 O O . SER A 1 90 ? 7.953 -7.800 20.255 1.00 48.88 90 SER A O 1
ATOM 733 N N . SER A 1 91 ? 6.651 -8.718 18.695 1.00 50.25 91 SER A N 1
ATOM 734 C CA . SER A 1 91 ? 5.603 -7.703 18.828 1.00 50.25 91 SER A CA 1
ATOM 735 C C . SER A 1 91 ? 4.361 -8.315 19.457 1.00 50.25 91 SER A C 1
ATOM 737 O O . SER A 1 91 ? 3.604 -9.040 18.811 1.00 50.25 91 SER A O 1
ATOM 739 N N . THR A 1 92 ? 4.095 -7.961 20.705 1.00 59.56 92 THR A N 1
ATOM 740 C CA . THR A 1 92 ? 2.799 -8.118 21.373 1.00 59.56 92 THR A CA 1
ATOM 741 C C . THR A 1 92 ? 1.727 -7.196 20.748 1.00 59.56 92 THR A C 1
ATOM 743 O O . THR A 1 92 ? 0.886 -6.639 21.436 1.00 59.56 92 THR A O 1
ATOM 746 N N . GLY A 1 93 ? 1.766 -6.972 19.433 1.00 69.19 93 GLY A N 1
ATOM 747 C CA . GLY A 1 93 ? 0.935 -6.009 18.716 1.00 69.19 93 GLY A CA 1
ATOM 748 C C . GLY A 1 93 ? -0.026 -6.689 17.746 1.00 69.19 93 GLY A C 1
ATOM 749 O O . GLY A 1 93 ? 0.254 -7.754 17.197 1.00 69.19 93 GLY A O 1
ATOM 750 N N . VAL A 1 94 ? -1.177 -6.059 17.508 1.00 88.31 94 VAL A N 1
ATOM 751 C CA . VAL A 1 94 ? -2.157 -6.510 16.507 1.00 88.31 94 VAL A CA 1
ATOM 752 C C . VAL A 1 94 ? -1.992 -5.677 15.250 1.00 88.31 94 VAL A C 1
ATOM 754 O O . VAL A 1 94 ? -2.076 -4.448 15.295 1.00 88.31 94 VAL A O 1
ATOM 757 N N . HIS A 1 95 ? -1.812 -6.339 14.112 1.00 89.94 95 HIS A N 1
ATOM 758 C CA . HIS A 1 95 ? -1.498 -5.685 12.845 1.00 89.94 95 HIS A CA 1
ATOM 759 C C . HIS A 1 95 ? -2.663 -5.731 11.853 1.00 89.94 95 HIS A C 1
ATOM 761 O O . HIS A 1 95 ? -3.523 -6.615 11.874 1.00 89.94 95 HIS A O 1
ATOM 767 N N . CYS A 1 96 ? -2.697 -4.750 10.951 1.00 90.50 96 CYS A N 1
ATOM 768 C CA . CYS A 1 96 ? -3.633 -4.738 9.834 1.00 90.50 96 CYS A CA 1
ATOM 769 C C . CYS A 1 96 ? -3.170 -5.681 8.719 1.00 90.50 96 CYS A C 1
ATOM 771 O O . CYS A 1 96 ? -2.179 -5.404 8.054 1.00 90.50 96 CYS A O 1
ATOM 773 N N . ASN A 1 97 ? -3.967 -6.700 8.389 1.00 85.06 97 ASN A N 1
ATOM 774 C CA . ASN A 1 97 ? -3.645 -7.716 7.368 1.00 85.06 97 ASN A CA 1
ATOM 775 C C . ASN A 1 97 ? -3.513 -7.196 5.914 1.00 85.06 97 ASN A C 1
ATOM 777 O O . ASN A 1 97 ? -3.330 -7.987 4.991 1.00 85.06 97 ASN A O 1
ATOM 781 N N . ILE A 1 98 ? -3.665 -5.888 5.672 1.00 85.44 98 ILE A N 1
ATOM 782 C CA . ILE A 1 98 ? -3.501 -5.267 4.344 1.00 85.44 98 ILE A CA 1
ATOM 783 C C . ILE A 1 98 ? -2.187 -4.492 4.245 1.00 85.44 98 ILE A C 1
ATOM 785 O O . ILE A 1 98 ? -1.500 -4.584 3.229 1.00 85.44 98 ILE A O 1
ATOM 789 N N . CYS A 1 99 ? -1.868 -3.686 5.261 1.00 84.31 99 CYS A N 1
ATOM 790 C CA . CYS A 1 99 ? -0.700 -2.802 5.254 1.00 84.31 99 CYS A CA 1
ATOM 791 C C . CYS A 1 99 ? 0.378 -3.188 6.267 1.00 84.31 99 CYS A C 1
ATOM 793 O O . CYS A 1 99 ? 1.395 -2.510 6.314 1.00 84.31 99 CYS A O 1
ATOM 795 N N . ASP A 1 100 ? 0.133 -4.213 7.082 1.00 85.50 100 ASP A N 1
ATOM 796 C CA . ASP A 1 100 ? 1.036 -4.788 8.087 1.00 85.50 100 ASP A CA 1
ATOM 797 C C . ASP A 1 100 ? 1.457 -3.847 9.234 1.00 85.50 100 ASP A C 1
ATOM 799 O O . ASP A 1 100 ? 2.168 -4.216 10.164 1.00 85.50 100 ASP A O 1
ATOM 803 N N . PHE A 1 101 ? 0.959 -2.612 9.234 1.00 83.75 101 PHE A N 1
ATOM 804 C CA . PHE A 1 101 ? 1.142 -1.704 10.357 1.00 83.75 101 PHE A CA 1
ATOM 805 C C . PHE A 1 101 ? 0.278 -2.089 11.565 1.00 83.75 101 PHE A C 1
ATOM 807 O O . PHE A 1 101 ? -0.891 -2.462 11.413 1.00 83.75 101 PHE A O 1
ATOM 814 N N . GLU A 1 102 ? 0.845 -1.907 12.757 1.00 88.94 102 GLU A N 1
ATOM 815 C CA . GLU A 1 102 ? 0.157 -2.084 14.036 1.00 88.94 102 GLU A CA 1
ATOM 816 C C . GLU A 1 102 ? -1.033 -1.120 14.152 1.00 88.94 102 GLU A C 1
ATOM 818 O O . GLU A 1 102 ? -0.955 0.051 13.740 1.00 88.94 102 GLU A O 1
ATOM 823 N N . TYR A 1 103 ? -2.145 -1.613 14.694 1.00 91.75 103 TYR A N 1
ATOM 824 C CA . TYR A 1 103 ? -3.310 -0.789 14.990 1.00 91.75 103 TYR A CA 1
ATOM 825 C C . TYR A 1 103 ? -3.021 0.192 16.135 1.00 91.75 103 TYR A C 1
ATOM 827 O O . TYR A 1 103 ? -2.211 -0.060 17.019 1.00 91.75 103 TYR A O 1
ATOM 835 N N . ASN A 1 104 ? -3.683 1.346 16.116 1.00 89.19 104 ASN A N 1
ATOM 836 C CA . ASN A 1 104 ? -3.628 2.329 17.199 1.00 89.19 104 ASN A CA 1
ATOM 837 C C . ASN A 1 104 ? -4.827 3.285 17.115 1.00 89.19 104 ASN A C 1
ATOM 839 O O . ASN A 1 104 ? -5.541 3.315 16.113 1.00 89.19 104 ASN A O 1
ATOM 843 N N . ALA A 1 105 ? -5.055 4.069 18.168 1.00 89.25 105 ALA A N 1
ATOM 844 C CA . ALA A 1 105 ? -6.240 4.919 18.286 1.00 89.25 105 ALA A CA 1
ATOM 845 C C . ALA A 1 105 ? -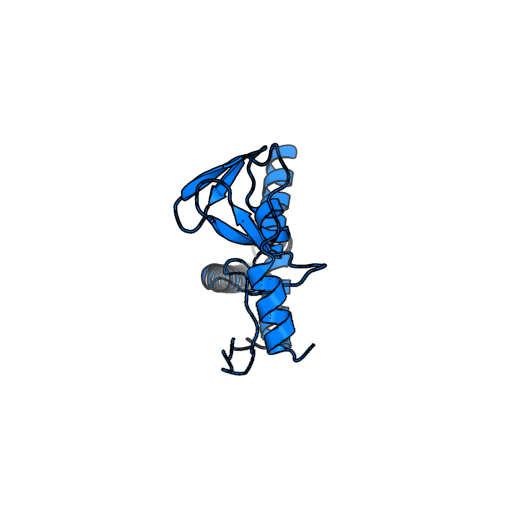6.220 6.182 17.398 1.00 89.25 105 ALA A C 1
ATOM 847 O O . ALA A 1 105 ? -7.270 6.806 17.218 1.00 89.25 105 ALA A O 1
ATOM 848 N N . GLU A 1 106 ? -5.065 6.543 16.830 1.00 86.75 106 GLU A N 1
ATOM 849 C CA . GLU A 1 106 ? -4.836 7.844 16.180 1.00 86.75 106 GLU A CA 1
ATOM 850 C C . GLU A 1 106 ? -4.643 7.734 14.661 1.00 86.75 106 GLU A C 1
ATOM 852 O O . GLU A 1 106 ? -5.267 8.440 13.873 1.00 86.75 106 GLU A O 1
ATOM 857 N N . VAL A 1 107 ? -3.766 6.827 14.238 1.00 84.00 107 VAL A N 1
ATOM 858 C CA . VAL A 1 107 ? -3.198 6.742 12.892 1.00 84.00 107 VAL A CA 1
ATOM 859 C C . VAL A 1 107 ? -3.692 5.501 12.144 1.00 84.00 107 VAL A C 1
ATOM 861 O O . VAL A 1 107 ? -4.148 5.608 11.004 1.00 84.00 107 VAL A O 1
ATOM 864 N N . ASN A 1 108 ? -3.607 4.317 12.754 1.00 89.69 108 ASN A N 1
ATOM 865 C CA . ASN A 1 108 ? -4.073 3.050 12.179 1.00 89.69 108 ASN A CA 1
ATOM 866 C C . ASN A 1 108 ? -5.290 2.554 12.946 1.00 89.69 108 ASN A C 1
ATOM 868 O O . ASN A 1 108 ? -5.263 1.503 13.579 1.00 89.69 108 ASN A O 1
ATOM 872 N N . ILE A 1 109 ? -6.367 3.326 12.868 1.00 95.19 109 ILE A N 1
ATOM 873 C CA . ILE A 1 109 ? -7.597 3.041 13.602 1.00 95.19 109 ILE A CA 1
ATOM 874 C C . ILE A 1 109 ? -8.244 1.773 13.028 1.00 95.19 109 ILE A C 1
ATOM 876 O O . ILE A 1 109 ? -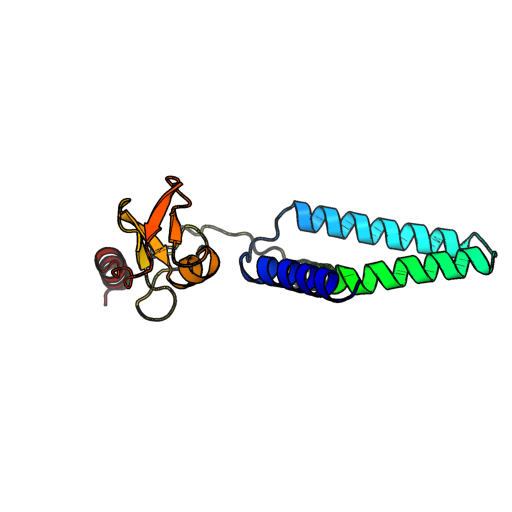8.600 1.783 11.844 1.00 95.19 109 ILE A O 1
ATOM 880 N N . PRO A 1 110 ? -8.404 0.688 13.809 1.00 96.56 110 PRO A N 1
ATOM 881 C CA . PRO A 1 110 ? -9.103 -0.510 13.364 1.00 96.56 110 PRO A CA 1
ATOM 882 C C . PRO A 1 110 ? -10.598 -0.206 13.227 1.00 96.56 110 PRO A C 1
ATOM 884 O O . PRO A 1 110 ? -11.240 0.233 14.181 1.00 96.56 110 PRO A O 1
ATOM 887 N N . ARG A 1 111 ? -11.171 -0.432 12.044 1.00 96.56 111 ARG A N 1
ATOM 888 C CA . ARG A 1 111 ? -12.593 -0.207 11.749 1.00 96.56 111 ARG A CA 1
ATOM 889 C C . ARG A 1 111 ? -13.263 -1.518 11.359 1.00 96.56 111 ARG A C 1
ATOM 891 O O . ARG A 1 111 ? -12.699 -2.297 10.591 1.00 96.56 111 ARG A O 1
ATOM 898 N N . LEU A 1 112 ? -14.471 -1.739 11.865 1.00 96.25 112 LEU A N 1
ATOM 899 C CA . LEU A 1 112 ? -15.273 -2.926 11.574 1.00 96.25 112 LEU A CA 1
ATOM 900 C C . LEU A 1 112 ? -16.094 -2.732 10.299 1.00 96.25 112 LEU A C 1
ATOM 902 O O . LEU A 1 112 ? -16.834 -1.758 10.159 1.00 96.25 112 LEU A O 1
ATOM 906 N N . LEU A 1 113 ? -16.007 -3.696 9.387 1.00 94.56 113 LEU A N 1
ATOM 907 C CA . LEU A 1 113 ? -16.842 -3.741 8.194 1.00 94.56 113 LEU A CA 1
ATOM 908 C C . LEU A 1 113 ? -18.242 -4.284 8.517 1.00 94.56 113 LEU A C 1
ATOM 910 O O . LEU A 1 113 ? -18.416 -5.470 8.822 1.00 94.56 113 LEU A O 1
ATOM 914 N N . ILE A 1 11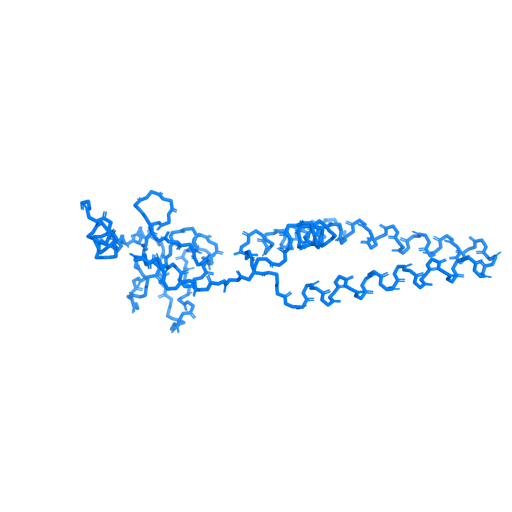4 ? -19.255 -3.422 8.405 1.00 92.31 114 ILE A N 1
ATOM 915 C CA . ILE A 1 114 ? -20.661 -3.770 8.648 1.00 92.31 114 ILE A CA 1
ATOM 916 C C . ILE A 1 114 ? -21.097 -4.870 7.666 1.00 92.31 114 ILE A C 1
ATOM 918 O O . ILE A 1 114 ? -20.820 -4.802 6.469 1.00 92.31 114 ILE A O 1
ATOM 922 N N . GLY A 1 115 ? -21.752 -5.908 8.193 1.00 88.94 115 GLY A N 1
ATOM 923 C CA . GLY A 1 115 ? -22.225 -7.078 7.442 1.00 88.94 115 GLY A CA 1
ATOM 924 C C . GLY A 1 115 ? -21.273 -8.280 7.445 1.00 88.94 115 GLY A C 1
ATOM 925 O O . GLY A 1 115 ? -21.722 -9.408 7.228 1.00 88.94 115 GLY A O 1
ATOM 926 N N . CYS A 1 116 ? -19.975 -8.086 7.719 1.00 92.25 116 CYS A N 1
ATOM 927 C CA . CYS A 1 116 ? -19.018 -9.198 7.788 1.00 92.25 116 CYS A CA 1
ATOM 928 C C . CYS A 1 116 ? -18.125 -9.243 9.031 1.00 92.25 116 CYS A C 1
ATOM 930 O O . CYS A 1 116 ? -17.517 -10.281 9.262 1.00 92.25 116 CYS A O 1
ATOM 932 N N . GLY A 1 117 ? -18.017 -8.155 9.800 1.00 93.38 117 GLY A N 1
ATOM 933 C CA . GLY A 1 117 ? -17.261 -8.115 11.058 1.00 93.38 117 GLY A CA 1
ATOM 934 C C . GLY A 1 117 ? -15.737 -8.094 10.907 1.00 93.38 117 GLY A C 1
ATOM 935 O O . GLY A 1 117 ? -15.029 -7.971 11.902 1.00 93.38 117 GLY A O 1
ATOM 936 N N . HIS A 1 118 ? -15.203 -8.171 9.685 1.00 94.38 118 HIS A N 1
ATOM 937 C CA . HIS A 1 118 ? -13.761 -8.074 9.474 1.00 94.38 118 HIS A CA 1
ATOM 938 C C . HIS A 1 118 ? -13.251 -6.674 9.809 1.00 94.38 118 HIS A C 1
ATOM 940 O O . HIS A 1 118 ? -13.900 -5.672 9.502 1.00 94.38 118 HIS A O 1
ATOM 946 N N . THR A 1 119 ? -12.059 -6.621 10.400 1.00 95.44 119 THR A N 1
ATOM 947 C CA . THR A 1 119 ? -11.400 -5.364 10.750 1.00 95.44 119 THR A CA 1
ATOM 948 C C . THR A 1 119 ? -10.374 -4.980 9.696 1.00 95.44 119 THR A C 1
ATOM 950 O O . THR A 1 119 ? -9.580 -5.808 9.251 1.00 95.44 119 THR A O 1
ATOM 953 N N . ILE A 1 120 ? -10.388 -3.709 9.308 1.00 93.88 120 ILE A N 1
ATOM 954 C CA . ILE A 1 120 ? -9.394 -3.097 8.426 1.00 93.88 120 ILE A CA 1
ATOM 955 C C . ILE A 1 120 ? -9.041 -1.724 8.999 1.00 93.88 120 ILE A C 1
ATOM 957 O O . ILE A 1 120 ? -9.905 -1.052 9.559 1.00 93.88 120 ILE A O 1
ATOM 961 N N . CYS A 1 121 ? -7.793 -1.269 8.859 1.00 95.19 121 CYS A N 1
ATOM 962 C CA . CYS A 1 121 ? -7.455 0.080 9.308 1.00 95.19 121 CYS A CA 1
ATOM 963 C C . CYS A 1 121 ? -8.123 1.157 8.435 1.00 95.19 121 CYS A C 1
ATOM 965 O O . CYS A 1 121 ? -8.308 0.992 7.224 1.00 95.19 121 CYS A O 1
ATOM 967 N N . GLU A 1 122 ? -8.441 2.302 9.032 1.00 94.00 122 GLU A N 1
ATOM 968 C CA . GLU A 1 122 ? -9.127 3.401 8.349 1.00 94.00 122 GLU A CA 1
ATOM 969 C C . GLU A 1 122 ? -8.384 3.885 7.092 1.00 94.00 122 GLU A C 1
ATOM 971 O O . GLU A 1 122 ? -8.998 4.134 6.051 1.00 94.00 122 GLU A O 1
ATOM 976 N N . LYS A 1 123 ? -7.046 3.930 7.141 1.00 91.62 123 LYS A N 1
ATOM 977 C CA . LYS A 1 123 ? -6.209 4.257 5.978 1.00 91.62 123 LYS A CA 1
ATOM 978 C C . LYS A 1 123 ? -6.422 3.285 4.820 1.00 91.62 123 LYS A C 1
ATOM 980 O O . LYS A 1 123 ? -6.493 3.715 3.671 1.00 91.62 123 LYS A O 1
ATOM 985 N N . CYS A 1 124 ? -6.527 1.988 5.102 1.00 90.25 124 CYS A N 1
ATOM 986 C CA . CYS A 1 124 ? -6.764 0.987 4.069 1.00 90.25 124 CYS A CA 1
ATOM 987 C C . CYS A 1 124 ? -8.181 1.091 3.501 1.00 90.25 124 CYS A C 1
ATOM 989 O O . CYS A 1 124 ? -8.330 1.031 2.286 1.00 90.25 124 CYS A O 1
ATOM 991 N N . ILE A 1 125 ? -9.200 1.350 4.327 1.00 91.50 125 ILE A N 1
ATOM 992 C CA . ILE A 1 125 ? -10.576 1.577 3.844 1.00 91.50 125 ILE A CA 1
ATOM 993 C C . ILE A 1 125 ? -10.630 2.753 2.868 1.00 91.50 125 ILE A C 1
ATOM 995 O O . ILE A 1 125 ? -11.198 2.626 1.785 1.00 91.50 125 ILE A O 1
ATOM 999 N N . ARG A 1 126 ? -9.983 3.879 3.202 1.00 89.38 126 ARG A N 1
ATOM 1000 C CA . ARG A 1 126 ? -9.913 5.050 2.309 1.00 89.38 126 ARG A CA 1
ATOM 1001 C C . ARG A 1 126 ? -9.256 4.731 0.962 1.00 89.38 126 ARG A C 1
ATOM 1003 O O . ARG A 1 126 ? -9.607 5.370 -0.023 1.00 89.38 126 ARG A O 1
ATOM 1010 N N . LYS A 1 127 ? -8.343 3.755 0.923 1.00 84.69 127 LYS A N 1
ATOM 1011 C CA . LYS A 1 127 ? -7.639 3.305 -0.288 1.00 84.69 127 LYS A CA 1
ATOM 1012 C C . LYS A 1 127 ? -8.453 2.319 -1.131 1.00 84.69 127 LYS A C 1
ATOM 1014 O O . LYS A 1 127 ? -8.381 2.378 -2.352 1.00 84.69 127 LYS A O 1
ATOM 1019 N N . VAL A 1 128 ? -9.199 1.406 -0.503 1.00 82.69 128 VAL A N 1
ATOM 1020 C CA . VAL A 1 128 ? -9.922 0.332 -1.215 1.00 82.69 128 VAL A CA 1
ATOM 1021 C C . VAL A 1 128 ? -11.387 0.655 -1.518 1.00 82.69 128 VAL A C 1
ATOM 1023 O O . VAL A 1 128 ? -12.028 -0.085 -2.268 1.00 82.69 128 VAL A O 1
ATOM 1026 N N . LYS A 1 129 ? -11.937 1.733 -0.946 1.00 87.62 129 LYS A N 1
ATOM 1027 C CA . LYS A 1 129 ? -13.319 2.138 -1.214 1.00 87.62 129 LYS A CA 1
ATOM 1028 C C . LYS A 1 129 ? -13.519 2.507 -2.684 1.00 87.62 129 LYS A C 1
ATOM 1030 O O . LYS A 1 129 ? -12.679 3.153 -3.307 1.00 87.62 129 LYS A O 1
ATOM 1035 N N . LYS A 1 130 ? -14.680 2.143 -3.216 1.00 85.81 130 LYS A N 1
ATOM 1036 C CA . LYS A 1 130 ? -15.191 2.601 -4.508 1.00 85.81 130 LYS A CA 1
ATOM 1037 C C . LYS A 1 130 ? -16.512 3.307 -4.247 1.00 85.81 130 LYS A C 1
ATOM 1039 O O . LYS A 1 130 ? -17.455 2.686 -3.765 1.00 85.81 130 LYS A O 1
ATOM 1044 N N . PHE A 1 131 ? -16.571 4.604 -4.542 1.00 86.81 131 PHE A N 1
ATOM 1045 C CA . PHE A 1 131 ? -17.690 5.463 -4.140 1.00 86.81 131 PHE A CA 1
ATOM 1046 C C . PHE A 1 131 ? -17.934 5.376 -2.620 1.00 86.81 131 PHE A C 1
ATOM 1048 O O . PHE A 1 131 ? -17.010 5.625 -1.843 1.00 86.81 131 PHE A O 1
ATOM 1055 N N . GLN A 1 132 ? -19.147 5.005 -2.208 1.00 89.19 132 GLN A N 1
ATOM 1056 C CA . GLN A 1 132 ? -19.542 4.810 -0.811 1.00 89.19 132 GLN A CA 1
ATOM 1057 C C . GLN A 1 132 ? -19.573 3.332 -0.408 1.00 89.19 132 GLN A C 1
ATOM 1059 O O . GLN A 1 132 ? -20.267 2.963 0.525 1.00 89.19 132 GLN A O 1
ATOM 1064 N N . ILE A 1 133 ? -18.843 2.458 -1.104 1.00 89.88 133 ILE A N 1
ATOM 1065 C CA . ILE A 1 133 ? -18.827 1.025 -0.800 1.00 89.88 133 ILE A CA 1
ATOM 1066 C C . ILE A 1 133 ? -17.386 0.548 -0.656 1.00 89.88 133 ILE A C 1
ATOM 1068 O O . ILE A 1 133 ? -16.514 0.870 -1.465 1.00 89.88 133 ILE A O 1
ATOM 1072 N N . VAL A 1 134 ? -17.134 -0.274 0.357 1.00 91.69 134 VAL A N 1
ATOM 1073 C CA . VAL A 1 134 ? -15.916 -1.078 0.463 1.00 91.69 134 VAL A CA 1
ATOM 1074 C C . VAL A 1 134 ? -16.274 -2.553 0.364 1.00 91.69 134 VAL A C 1
ATOM 1076 O O . VAL A 1 134 ? -17.172 -3.037 1.043 1.00 91.69 134 VAL A O 1
ATOM 1079 N N . VAL A 1 135 ? -15.578 -3.285 -0.502 1.00 88.50 135 VAL A N 1
ATOM 1080 C CA . VAL A 1 135 ? -15.705 -4.743 -0.581 1.00 88.50 135 VAL A CA 1
ATOM 1081 C C . VAL A 1 135 ? -14.652 -5.350 0.330 1.00 88.50 135 VAL A C 1
ATOM 1083 O O . VAL A 1 135 ? -13.463 -5.074 0.174 1.00 88.50 135 VAL A O 1
ATOM 1086 N N . CYS A 1 136 ? -15.083 -6.176 1.282 1.00 86.31 136 CYS A N 1
ATOM 1087 C CA . CYS A 1 136 ? -14.174 -6.848 2.197 1.00 86.31 136 CYS A CA 1
ATOM 1088 C C . CYS A 1 136 ? -13.158 -7.706 1.413 1.00 86.31 136 CYS A C 1
ATOM 1090 O O . CYS A 1 136 ? -13.570 -8.583 0.653 1.00 86.31 136 CYS A O 1
ATOM 1092 N N . PRO A 1 137 ? -11.840 -7.525 1.605 1.00 86.94 137 PRO A N 1
ATOM 1093 C CA . PRO A 1 137 ? -10.825 -8.292 0.886 1.00 86.94 137 PRO A CA 1
ATOM 1094 C C . PRO A 1 137 ? -10.752 -9.756 1.340 1.00 86.94 137 PRO A C 1
ATOM 1096 O O . PRO A 1 137 ? -10.232 -10.588 0.605 1.00 86.94 137 PRO A O 1
ATOM 1099 N N . PHE A 1 138 ? -11.295 -10.081 2.519 1.00 87.75 138 PHE A N 1
ATOM 1100 C CA . PHE A 1 138 ? -11.234 -11.424 3.103 1.00 87.75 138 PHE A CA 1
ATOM 1101 C C . PHE A 1 138 ? -12.425 -12.298 2.700 1.00 87.75 138 PHE A C 1
ATOM 1103 O O . PHE A 1 138 ? -12.258 -13.469 2.384 1.00 87.75 138 PHE A O 1
ATOM 1110 N N . CYS A 1 139 ? -13.634 -11.727 2.671 1.00 85.62 139 CYS A N 1
ATOM 1111 C CA . CYS A 1 139 ? -14.867 -12.482 2.410 1.00 85.62 139 CYS A CA 1
ATOM 1112 C C . CYS A 1 139 ? -15.724 -11.919 1.269 1.00 85.62 139 CYS A C 1
ATOM 1114 O O . CYS A 1 139 ? -16.822 -12.414 1.030 1.00 85.62 139 CYS A O 1
ATOM 1116 N N . ARG A 1 140 ? -15.251 -10.876 0.573 1.00 87.00 140 ARG A N 1
ATOM 1117 C CA . ARG A 1 140 ? -15.905 -10.234 -0.585 1.00 87.00 140 ARG A CA 1
ATOM 1118 C C . ARG A 1 140 ? -17.302 -9.657 -0.323 1.00 87.00 140 ARG A C 1
ATOM 1120 O O . ARG A 1 140 ? -17.975 -9.246 -1.264 1.00 87.00 140 ARG A O 1
ATOM 1127 N N . LYS A 1 141 ? -17.734 -9.570 0.939 1.00 89.12 141 LYS A N 1
ATOM 1128 C CA . LYS A 1 141 ? -18.993 -8.917 1.318 1.00 89.12 141 LYS A CA 1
ATOM 1129 C C . LYS A 1 141 ? -18.866 -7.392 1.192 1.00 89.12 141 LYS A C 1
ATOM 1131 O O . LYS A 1 141 ? -17.858 -6.847 1.656 1.00 89.12 141 LYS A O 1
ATOM 1136 N N . PRO A 1 142 ? -19.839 -6.704 0.573 1.00 90.62 142 PRO A N 1
ATOM 1137 C CA . PRO A 1 142 ? -19.847 -5.252 0.500 1.00 90.62 142 PRO A CA 1
ATOM 1138 C C . PRO A 1 142 ? -20.258 -4.643 1.842 1.00 90.62 142 PRO A C 1
ATOM 1140 O O . PRO A 1 142 ? -21.099 -5.182 2.560 1.00 90.62 142 PRO A O 1
ATOM 1143 N N . THR A 1 143 ? -19.688 -3.487 2.141 1.00 93.19 143 THR A N 1
ATOM 1144 C CA . THR A 1 143 ? -20.012 -2.658 3.295 1.00 93.19 143 THR A CA 1
ATOM 1145 C C . THR A 1 143 ? -20.234 -1.234 2.809 1.00 93.19 143 THR A C 1
ATOM 1147 O O . THR A 1 143 ? -19.391 -0.676 2.104 1.00 93.19 143 THR A O 1
ATOM 1150 N N . ASP A 1 144 ? -21.370 -0.659 3.188 1.00 92.00 144 ASP A N 1
ATOM 1151 C CA . ASP A 1 144 ? -21.717 0.732 2.910 1.00 92.00 144 ASP A CA 1
ATOM 1152 C C . ASP A 1 144 ? -20.949 1.681 3.847 1.00 92.00 144 ASP A C 1
ATOM 1154 O O . ASP A 1 144 ? -20.826 1.433 5.047 1.00 92.00 144 ASP A O 1
ATOM 1158 N N . LEU A 1 145 ? -20.416 2.756 3.273 1.00 90.81 145 LEU A N 1
ATOM 1159 C CA . LEU A 1 145 ? -19.651 3.818 3.926 1.00 90.81 145 LEU A CA 1
ATOM 1160 C C . LEU A 1 145 ? -20.460 5.113 4.076 1.00 90.81 145 LEU A C 1
ATOM 1162 O O . LEU A 1 145 ? -19.913 6.122 4.516 1.00 90.81 145 LEU A O 1
ATOM 1166 N N . SER A 1 146 ? -21.757 5.094 3.751 1.00 86.62 146 SER A N 1
ATOM 1167 C CA . SER A 1 146 ? -22.676 6.215 3.998 1.00 86.62 146 SER A CA 1
ATOM 1168 C C . SER A 1 146 ? -22.755 6.600 5.481 1.00 86.62 146 SER A C 1
ATOM 1170 O O . SER A 1 146 ? -23.170 7.705 5.823 1.00 86.62 146 SER A O 1
ATOM 1172 N N . ARG A 1 147 ? -22.350 5.690 6.373 1.00 85.50 147 ARG A N 1
ATOM 1173 C CA . ARG A 1 147 ? -22.166 5.930 7.805 1.00 85.50 147 ARG A CA 1
ATOM 1174 C C . ARG A 1 147 ? -20.714 5.673 8.180 1.00 85.50 147 ARG A C 1
ATOM 1176 O O . ARG A 1 147 ? -20.046 4.837 7.570 1.00 85.50 147 ARG A O 1
ATOM 1183 N N . GLU A 1 148 ? -20.236 6.367 9.208 1.00 87.94 148 GLU A N 1
ATOM 1184 C CA . GLU A 1 148 ? -18.904 6.101 9.741 1.00 87.94 148 GLU A CA 1
ATOM 1185 C C . GLU A 1 148 ? -18.832 4.664 10.275 1.00 87.94 148 GLU A C 1
ATOM 1187 O O . GLU A 1 148 ? -19.705 4.211 11.020 1.00 87.94 148 GLU A O 1
ATOM 1192 N N . LEU A 1 149 ? -17.786 3.936 9.880 1.00 94.06 149 LEU A N 1
ATOM 1193 C CA . LEU A 1 149 ? -17.571 2.579 10.363 1.00 94.06 149 LEU A CA 1
ATOM 1194 C C . LEU A 1 149 ? -17.158 2.597 11.840 1.00 94.06 149 LEU A C 1
ATOM 1196 O O . LEU A 1 149 ? -16.300 3.401 12.227 1.00 94.06 149 LEU A O 1
ATOM 1200 N N . PRO A 1 150 ? -17.704 1.697 12.672 1.00 95.25 150 PRO A N 1
ATOM 1201 C CA . PRO A 1 150 ? -17.371 1.673 14.086 1.00 95.25 150 PRO A CA 1
ATOM 1202 C C . PRO A 1 150 ? -15.900 1.301 14.299 1.00 95.25 150 PRO A C 1
ATOM 1204 O O . PRO A 1 150 ? -15.339 0.466 13.580 1.00 95.25 150 PRO A O 1
ATOM 1207 N N . LYS A 1 151 ? -15.268 1.934 15.295 1.00 96.06 151 LYS A N 1
ATOM 1208 C CA . LYS A 1 151 ? -13.936 1.542 15.771 1.00 96.06 151 LYS A CA 1
ATOM 1209 C C . LYS A 1 151 ? -14.021 0.163 16.425 1.00 96.06 151 LYS A C 1
ATOM 1211 O O . LYS A 1 151 ? -14.990 -0.130 17.122 1.00 96.06 151 LYS A O 1
ATOM 1216 N N . ASN A 1 152 ? -13.008 -0.672 16.223 1.00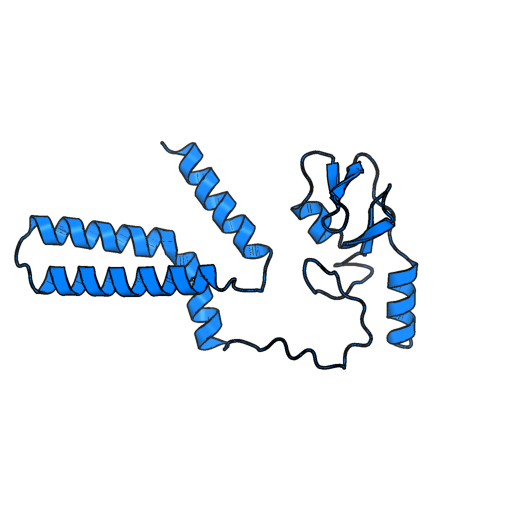 96.31 152 ASN A N 1
ATOM 1217 C CA . ASN A 1 152 ? -12.881 -1.924 16.959 1.00 96.31 152 ASN A CA 1
ATOM 1218 C C . ASN A 1 152 ? -12.150 -1.666 18.285 1.00 96.31 152 ASN A C 1
ATOM 1220 O O . ASN A 1 152 ? -10.922 -1.733 18.342 1.00 96.31 152 ASN A O 1
ATOM 1224 N N . PHE A 1 153 ? -12.907 -1.339 19.332 1.00 94.12 153 PHE A N 1
ATOM 1225 C CA . PHE A 1 153 ? -12.340 -1.070 20.655 1.00 94.12 153 PHE A CA 1
ATOM 1226 C C . PHE A 1 153 ? -11.687 -2.303 21.286 1.00 94.12 153 PHE A C 1
ATOM 1228 O O . PHE A 1 153 ? -10.671 -2.133 21.939 1.00 94.12 153 PHE A O 1
ATOM 1235 N N . ALA A 1 154 ? -12.160 -3.521 20.996 1.00 92.62 154 ALA A N 1
ATOM 1236 C CA . ALA A 1 154 ? -11.556 -4.746 21.530 1.00 92.62 154 ALA A CA 1
ATOM 1237 C C . ALA A 1 154 ? -10.095 -4.923 21.079 1.00 92.62 154 ALA A C 1
ATOM 1239 O O . ALA A 1 154 ? -9.240 -5.320 21.860 1.00 92.62 154 ALA A O 1
ATOM 1240 N N . ILE A 1 155 ? -9.778 -4.578 19.825 1.00 91.94 155 ILE A N 1
ATOM 1241 C CA . ILE A 1 155 ? -8.385 -4.593 19.346 1.00 91.94 155 ILE A CA 1
ATOM 1242 C C . ILE A 1 155 ? -7.561 -3.486 20.008 1.00 91.94 155 ILE A C 1
ATOM 1244 O O . ILE A 1 155 ? -6.393 -3.702 20.311 1.00 91.94 155 ILE A O 1
ATOM 1248 N N . LEU A 1 156 ? -8.142 -2.300 20.205 1.00 91.94 156 LEU A N 1
ATOM 1249 C CA . LEU A 1 156 ? -7.435 -1.183 20.836 1.00 91.94 156 LEU A CA 1
ATOM 1250 C C . LEU A 1 156 ? -7.123 -1.468 22.310 1.00 91.94 156 LEU A C 1
ATOM 1252 O O . LEU A 1 156 ? -6.011 -1.188 22.741 1.00 91.94 156 LEU A O 1
ATOM 1256 N N . GLU A 1 157 ? -8.069 -2.060 23.035 1.00 90.88 157 GLU A N 1
ATOM 1257 C CA . GLU A 1 157 ? -7.923 -2.488 24.429 1.00 90.88 157 GLU A CA 1
ATOM 1258 C C . GLU A 1 157 ? -6.879 -3.599 24.551 1.00 90.88 157 GLU A C 1
ATOM 1260 O O . GLU A 1 157 ? -5.940 -3.470 25.327 1.00 90.88 157 GLU A O 1
ATOM 1265 N N . MET A 1 158 ? -6.932 -4.614 23.681 1.00 88.94 158 MET A N 1
ATOM 1266 C CA . MET A 1 158 ? -5.924 -5.678 23.670 1.00 88.94 158 MET A CA 1
ATOM 1267 C C . MET A 1 158 ? -4.505 -5.132 23.441 1.00 88.94 158 MET A C 1
ATOM 1269 O O . MET A 1 158 ? -3.551 -5.610 24.042 1.00 88.94 158 MET A O 1
ATOM 1273 N N . ILE A 1 159 ? -4.340 -4.101 22.605 1.00 88.06 159 ILE A N 1
ATOM 1274 C CA . ILE A 1 159 ? -3.039 -3.440 22.403 1.00 88.06 159 ILE A CA 1
ATOM 1275 C C . ILE A 1 159 ? -2.612 -2.639 23.640 1.00 88.06 159 ILE A C 1
ATOM 1277 O O . ILE A 1 159 ? -1.419 -2.572 23.925 1.00 88.06 159 ILE A O 1
ATOM 1281 N N . GLN A 1 160 ? -3.548 -2.025 24.369 1.00 86.25 160 GLN A N 1
ATOM 1282 C CA . GLN A 1 160 ? -3.250 -1.329 25.627 1.00 86.25 160 GLN A CA 1
ATOM 1283 C C . GLN A 1 160 ? -2.787 -2.318 26.704 1.00 86.25 160 GLN A C 1
ATOM 1285 O O . GLN A 1 160 ? -1.703 -2.140 27.260 1.00 86.25 160 GLN A O 1
ATOM 1290 N N . GLU A 1 161 ? -3.517 -3.422 26.885 1.00 85.75 161 GLU A N 1
ATOM 1291 C CA . GLU A 1 161 ? -3.164 -4.498 27.820 1.00 85.75 161 GLU A CA 1
ATOM 1292 C C . GLU A 1 161 ? -1.789 -5.099 27.507 1.00 85.75 161 GLU A C 1
ATOM 1294 O O . GLU A 1 161 ? -0.946 -5.247 28.391 1.00 85.75 161 GLU A O 1
ATOM 1299 N N . LEU A 1 162 ? -1.521 -5.389 26.230 1.00 81.06 162 LEU A N 1
ATOM 1300 C CA . LEU A 1 162 ? -0.241 -5.939 25.777 1.00 81.06 162 LEU A CA 1
ATOM 1301 C C . LEU A 1 162 ? 0.939 -4.973 25.952 1.00 81.06 162 LEU A C 1
ATOM 1303 O O . LEU A 1 162 ? 2.093 -5.408 25.955 1.00 81.06 162 LEU A O 1
ATOM 1307 N N . ARG A 1 163 ? 0.664 -3.674 26.100 1.00 80.25 163 ARG A N 1
ATOM 1308 C CA . ARG A 1 163 ? 1.660 -2.639 26.400 1.00 80.25 163 ARG A CA 1
ATOM 1309 C C . ARG A 1 163 ? 1.782 -2.347 27.898 1.00 80.25 163 ARG A C 1
ATOM 1311 O O . ARG A 1 163 ? 2.659 -1.573 28.271 1.00 80.25 163 ARG A O 1
ATOM 1318 N N . GLY A 1 164 ? 0.952 -2.969 28.740 1.00 73.88 164 GLY A N 1
ATOM 1319 C CA . GLY A 1 164 ? 0.927 -2.742 30.186 1.00 73.88 164 GLY A CA 1
ATOM 1320 C C . GLY A 1 164 ? 0.507 -1.321 30.568 1.00 73.88 164 GLY A C 1
ATOM 1321 O O . GLY A 1 164 ? 1.025 -0.791 31.552 1.00 73.88 164 GLY A O 1
ATOM 1322 N N . ILE A 1 165 ? -0.362 -0.698 29.761 1.00 57.31 165 ILE A N 1
ATOM 1323 C CA . ILE A 1 165 ? -0.881 0.667 29.950 1.00 57.31 165 ILE A CA 1
ATOM 1324 C C . ILE A 1 165 ? -2.339 0.601 30.390 1.00 57.31 165 ILE A C 1
ATOM 1326 O O . ILE A 1 165 ? -3.095 -0.161 29.748 1.00 57.31 165 ILE A O 1
#

Secondary structure (DSSP, 8-state):
-HHHHHHHHHHHHHHHTT-SS--HHHHHHHHHHHHHHHHHHHHHHH---HHHHHHHHHHHHHHHHHTHHHHHHHHHHHHH--------TT----B-TTT-PBP-SSSS-EEE-TTT--EEEHHHHHHH-BTTEEE-TTT--EEE-SSPPPB-HHHHHHHHHHTT-